Protein AF-W8CA31-F1 (afdb_monomer)

Foldseek 3Di:
DWLVVVLVVVVVVPDDDPPDDRDDSVNVVVVLVVCCVVPQQWDWAQAEPRIIDIHRHPDDCDPLNRVLRNLCQHVLVQKDDLVSCCVVVVDDSVVSVVSLVVCVVVVQWDWDQCCPPGPSIMTGGCRRDPPPD

InterPro domains:
  IPR016689 ESCRT-2 complex, Snf8 [PTHR12806] (1-130)
  IPR036388 Winged helix-like DNA-binding domain superfamily [G3DSA:1.10.10.10] (1-57)
  IPR036388 Winged helix-like DNA-binding domain superfamily [G3DSA:1.10.10.10] (58-130)
  IPR036390 Winged helix DNA-binding domain superfamily [SSF46785] (1-60)
  IPR036390 Winged helix DNA-binding domain superfamily [SSF46785] (61-129)
  IPR040608 Snf8/Vps36 family [PF04157] (1-113)

Radius of gyration: 16.63 Å; Cα contacts (8 Å, |Δi|>4): 165; chains: 1; bounding box: 40×29×47 Å

Solvent-accessible surface area (backbone atoms only — not comparable to full-atom values): 7706 Å² total; per-residue (Å²): 67,34,49,68,59,52,50,52,52,52,56,67,71,68,58,91,58,94,79,68,73,87,82,54,72,66,56,52,53,50,49,42,63,59,49,41,82,81,39,72,43,46,48,80,43,84,34,36,95,85,40,43,30,43,42,75,60,72,71,78,79,46,75,61,53,50,48,53,50,19,51,16,51,61,68,74,72,18,39,44,34,61,65,55,38,28,70,78,64,72,40,55,69,69,59,35,47,54,49,49,54,47,35,42,75,74,64,58,34,46,83,39,74,77,33,82,86,51,91,37,41,34,38,35,29,71,55,63,52,85,83,82,121

Sequence (133 aa):
MELSELRRRLIAARGQSAVHQEITNEDILMATKKLNIFGNGFVVHKVGKGKYMVQSIPGELSLEETKVLTVASNTDMGFVTLRMLTEHLGWGELRAKQSLDKTLSEGLCWVDEQDTENDGVSHWFPSLFPGRF

Secondary structure (DSSP, 8-state):
-BHHHHHHHHHHHT-S-TTPPPPPHHHHHHHHHHHGGG-TT-EEEEETTTEEEEE-SSSPPPHHHHHHHHHHHHSSSSEE-HHHHHHHH---HHHHHHHHHHHHHTTS-EEEEEETTTTEEEEE-GGG-TT--

pLDDT: mean 86.06, std 9.47, range [45.41, 95.69]

Nearest PDB structures (foldseek):
  5h3r-assembly1_B  TM=7.711E-01  e=2.369E-01  Escherichia coli K-12
  3voe-assembly1_B  TM=7.681E-01  e=3.881E-01  Escherichia coli K-12
  3voe-assembly1_A  TM=7.721E-01  e=4.670E-01  Escherichia coli K-12
  3vod-assembly1_A  TM=5.888E-01  e=2.369E-01  Escherichia coli K-12
  1ub9-assembly1_A-2  TM=6.223E-01  e=5.977E-01  Pyrococcus horikoshii OT3

Structure (mmCIF, N/CA/C/O backbone):
data_AF-W8CA31-F1
#
_entry.id   AF-W8CA31-F1
#
loop_
_atom_site.group_PDB
_atom_site.id
_atom_site.type_symbol
_atom_site.label_atom_id
_atom_site.label_alt_id
_atom_site.label_comp_id
_atom_site.label_asym_id
_atom_site.label_entity_id
_atom_site.label_seq_id
_atom_site.pdbx_PDB_ins_code
_atom_site.Cartn_x
_atom_site.Cartn_y
_atom_site.Cartn_z
_atom_site.occupancy
_atom_site.B_iso_or_equiv
_atom_site.auth_seq_id
_atom_site.auth_comp_id
_atom_site.auth_asym_id
_atom_site.auth_atom_id
_atom_site.pdbx_PDB_model_num
ATOM 1 N N . MET A 1 1 ? -5.378 -0.336 3.101 1.00 86.25 1 MET A N 1
ATOM 2 C CA . MET A 1 1 ? -5.969 1.014 3.277 1.00 86.25 1 MET A CA 1
ATOM 3 C C . MET A 1 1 ? -5.028 1.861 4.112 1.00 86.25 1 MET A C 1
ATOM 5 O O . MET A 1 1 ? -4.497 1.346 5.089 1.00 86.25 1 MET A O 1
ATOM 9 N N . GLU A 1 2 ? -4.793 3.118 3.740 1.00 89.00 2 GLU A N 1
ATOM 10 C CA . GLU A 1 2 ? -3.971 4.030 4.545 1.00 89.00 2 GLU A CA 1
ATOM 11 C C . GLU A 1 2 ? -4.595 4.290 5.933 1.00 89.00 2 GLU A C 1
ATOM 13 O O . GLU A 1 2 ? -5.815 4.385 6.075 1.00 89.00 2 GLU A O 1
ATOM 18 N N . LEU A 1 3 ? -3.761 4.400 6.971 1.00 90.56 3 LEU A N 1
ATOM 19 C CA . LEU A 1 3 ? -4.193 4.591 8.360 1.00 90.56 3 LEU A CA 1
ATOM 20 C C . LEU A 1 3 ? -5.007 5.881 8.560 1.00 90.56 3 LEU A C 1
ATOM 22 O O . LEU A 1 3 ? -5.993 5.877 9.296 1.00 90.56 3 LEU A O 1
ATOM 26 N N . SER A 1 4 ? -4.614 6.966 7.890 1.00 88.06 4 SER A N 1
ATOM 27 C CA . SER A 1 4 ? -5.302 8.263 7.923 1.00 88.06 4 SER A CA 1
ATOM 28 C C . SER A 1 4 ? -6.737 8.153 7.388 1.00 88.06 4 SER A C 1
ATOM 30 O O . SER A 1 4 ? -7.684 8.627 8.017 1.00 88.06 4 SER A O 1
ATOM 32 N N . GLU A 1 5 ? -6.910 7.441 6.275 1.00 88.62 5 GLU A N 1
ATOM 33 C CA . GLU A 1 5 ? -8.208 7.156 5.672 1.00 88.62 5 GLU A CA 1
ATOM 34 C C . GLU A 1 5 ? -9.072 6.266 6.569 1.00 88.62 5 GLU A C 1
ATOM 36 O O . GLU A 1 5 ? -10.257 6.544 6.769 1.00 88.62 5 GLU A O 1
ATOM 41 N N . LEU A 1 6 ? -8.484 5.224 7.163 1.00 90.88 6 LEU A N 1
ATOM 42 C CA . LEU A 1 6 ? -9.186 4.367 8.117 1.00 90.88 6 LEU A CA 1
ATOM 43 C C . LEU A 1 6 ? -9.685 5.175 9.323 1.00 90.88 6 LEU A C 1
ATOM 45 O O . LEU A 1 6 ? -10.851 5.052 9.702 1.00 90.88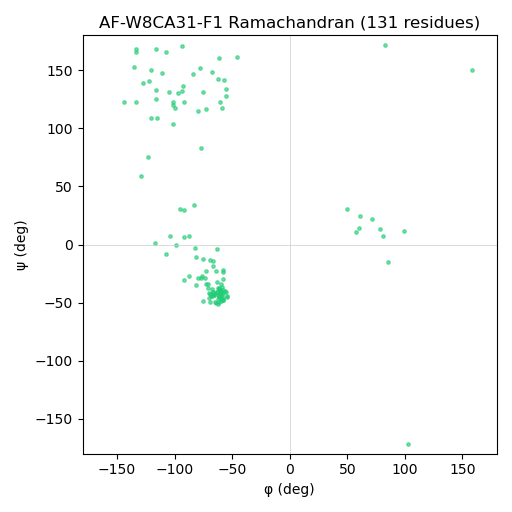 6 LEU A O 1
ATOM 49 N N . ARG A 1 7 ? -8.836 6.043 9.889 1.00 90.56 7 ARG A N 1
ATOM 50 C CA . ARG A 1 7 ? -9.203 6.947 10.989 1.00 90.56 7 ARG A CA 1
ATOM 51 C C . ARG A 1 7 ? -10.372 7.845 10.596 1.00 90.56 7 ARG A C 1
ATOM 53 O O . ARG A 1 7 ? -11.345 7.938 11.341 1.00 90.56 7 ARG A O 1
ATOM 60 N N . ARG A 1 8 ? -10.304 8.468 9.416 1.00 89.00 8 ARG A N 1
ATOM 61 C CA . ARG A 1 8 ? -11.363 9.341 8.892 1.00 89.00 8 ARG A CA 1
ATOM 62 C C . ARG A 1 8 ? -12.698 8.603 8.778 1.00 89.00 8 ARG A C 1
ATOM 64 O O . ARG A 1 8 ? -13.713 9.109 9.254 1.00 89.00 8 ARG A O 1
ATOM 71 N N . ARG A 1 9 ? -12.700 7.396 8.201 1.00 88.88 9 ARG A N 1
ATOM 72 C CA . ARG A 1 9 ? -13.908 6.557 8.082 1.00 88.88 9 ARG A CA 1
ATOM 73 C C . ARG A 1 9 ? -14.459 6.140 9.439 1.00 88.88 9 ARG A C 1
ATOM 75 O O . ARG A 1 9 ? -15.670 6.169 9.631 1.00 88.88 9 ARG A O 1
ATOM 82 N N . LEU A 1 10 ? -13.587 5.791 10.382 1.00 89.06 10 LEU A N 1
ATOM 83 C CA . LEU A 1 10 ? -13.984 5.386 11.728 1.00 89.06 10 LEU A CA 1
ATOM 84 C C . LEU A 1 10 ? -14.657 6.534 12.492 1.00 89.06 10 LEU A C 1
ATOM 86 O O . LEU A 1 10 ? -15.687 6.320 13.125 1.00 89.06 10 LEU A O 1
ATOM 90 N N . ILE A 1 11 ? -14.117 7.752 12.387 1.00 87.50 11 ILE A N 1
ATOM 91 C CA . ILE A 1 11 ? -14.724 8.957 12.970 1.00 87.50 11 ILE A CA 1
ATOM 92 C C . ILE A 1 11 ? -16.097 9.220 12.340 1.00 87.50 11 ILE A C 1
ATOM 94 O O . ILE A 1 11 ? -17.066 9.428 13.065 1.00 87.50 11 ILE A O 1
ATOM 98 N N . ALA A 1 12 ? -16.204 9.149 11.008 1.00 85.81 12 ALA A N 1
ATOM 99 C CA . ALA A 1 12 ? -17.470 9.356 10.305 1.00 85.81 12 ALA A CA 1
ATOM 100 C C . ALA A 1 12 ? -18.541 8.314 10.683 1.00 85.81 12 ALA A C 1
ATOM 102 O O . ALA A 1 12 ? -19.713 8.658 10.826 1.00 85.81 12 ALA A O 1
ATOM 103 N N . ALA A 1 13 ? -18.147 7.054 10.885 1.00 87.00 13 ALA A N 1
ATOM 104 C CA . ALA A 1 13 ? -19.057 5.968 11.243 1.00 87.00 13 ALA A CA 1
ATOM 105 C C . ALA A 1 13 ? -19.573 6.041 12.691 1.00 87.00 13 ALA A C 1
ATOM 107 O O . ALA A 1 13 ? -20.616 5.465 12.995 1.00 87.00 13 ALA A O 1
ATOM 108 N N . ARG A 1 14 ? -18.861 6.725 13.597 1.00 80.06 14 ARG A N 1
ATOM 109 C CA . ARG A 1 14 ? -19.164 6.708 15.038 1.00 80.06 14 ARG A CA 1
ATOM 110 C C . ARG A 1 14 ? -20.393 7.543 15.430 1.00 80.06 14 ARG A C 1
ATOM 112 O O . ARG A 1 14 ? -20.903 7.355 16.527 1.00 80.06 14 ARG A O 1
ATOM 119 N N . GLY A 1 15 ? -20.909 8.388 14.534 1.00 69.50 15 GLY A N 1
ATOM 120 C CA . GLY A 1 15 ? -22.044 9.282 14.797 1.00 69.50 15 GLY A CA 1
ATOM 121 C C . GLY A 1 15 ? -21.646 10.587 15.506 1.00 69.50 15 GLY A C 1
ATOM 122 O O . GLY A 1 15 ? -20.504 10.778 15.907 1.00 69.50 15 GLY A O 1
ATOM 123 N N . GLN A 1 16 ? -22.595 11.522 15.632 1.00 65.00 16 GLN A N 1
ATOM 124 C CA . GLN A 1 16 ? -22.383 12.901 16.122 1.00 65.00 16 GLN A CA 1
ATOM 125 C C . GLN A 1 16 ? -22.591 13.054 17.647 1.00 65.00 16 GLN A C 1
ATOM 127 O O . GLN A 1 16 ? -23.029 14.105 18.111 1.00 65.00 16 GLN A O 1
ATOM 132 N N . SER A 1 17 ? -22.344 12.017 18.458 1.00 65.62 17 SER A N 1
ATOM 133 C CA . SER A 1 17 ? -22.530 12.155 19.912 1.00 65.62 17 SER A CA 1
ATOM 134 C C . SER A 1 17 ? -21.398 12.970 20.542 1.00 65.62 17 SER A C 1
ATOM 136 O O . SER A 1 17 ? -20.220 12.666 20.356 1.00 65.62 17 SER A O 1
ATOM 138 N N . ALA A 1 18 ? -21.755 13.958 21.366 1.00 57.66 18 ALA A N 1
ATOM 139 C CA . ALA A 1 18 ? -20.825 14.835 22.089 1.00 57.66 18 ALA A CA 1
ATOM 140 C C . ALA A 1 18 ? -19.919 14.106 23.111 1.00 57.66 18 ALA A C 1
ATOM 142 O O . ALA A 1 18 ? -19.056 14.723 23.726 1.00 57.66 18 ALA A O 1
ATOM 143 N N . VAL A 1 19 ? -20.114 12.795 23.301 1.00 66.56 19 VAL A N 1
ATOM 144 C CA . VAL A 1 19 ? -19.383 11.943 24.258 1.00 66.56 19 VAL A CA 1
ATOM 145 C C . VAL A 1 19 ? -18.249 11.151 23.581 1.00 66.56 19 VAL A C 1
ATOM 147 O O . VAL A 1 19 ? -17.543 10.375 24.225 1.00 66.56 19 VAL A O 1
ATOM 150 N N . HIS A 1 20 ? -18.047 11.295 22.269 1.00 68.69 20 HIS A N 1
ATOM 151 C CA . HIS A 1 20 ? -17.014 10.528 21.578 1.00 68.69 20 HIS A CA 1
ATOM 152 C C . HIS A 1 20 ? -15.604 11.028 21.912 1.00 68.69 20 HIS A C 1
ATOM 154 O O . HIS A 1 20 ? -15.218 12.138 21.562 1.00 68.69 20 HIS A O 1
ATOM 160 N N . GLN A 1 21 ? -14.818 10.157 22.549 1.00 71.44 21 GLN A N 1
ATOM 161 C CA . GLN A 1 21 ? -13.375 10.339 22.716 1.00 71.44 21 GLN A CA 1
ATOM 162 C C . GLN A 1 21 ? -12.684 10.487 21.358 1.00 71.44 21 GLN A C 1
ATOM 164 O O . GLN A 1 21 ? -13.030 9.774 20.409 1.00 71.44 21 GLN A O 1
ATOM 169 N N . GLU A 1 22 ? -11.690 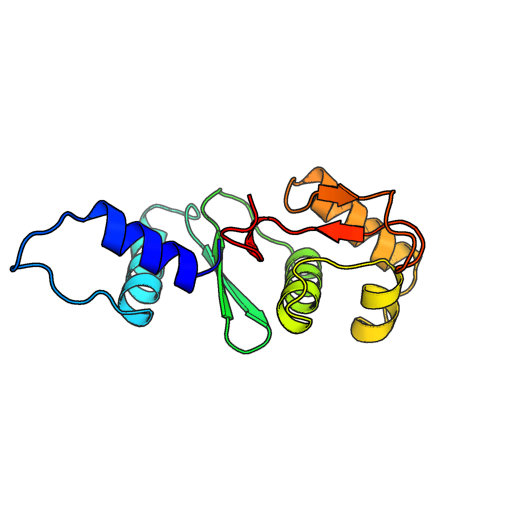11.370 21.293 1.00 84.19 22 GLU A N 1
ATOM 170 C CA . GLU A 1 22 ? -10.800 11.477 20.142 1.00 84.19 22 GLU A CA 1
ATOM 171 C C . GLU A 1 22 ? -10.144 10.120 19.860 1.00 84.19 22 GLU A C 1
ATOM 173 O O . GLU A 1 22 ? -9.686 9.441 20.775 1.00 84.19 22 GLU A O 1
ATOM 178 N N . ILE A 1 23 ? -10.128 9.718 18.588 1.00 88.06 23 ILE A N 1
ATOM 179 C CA . ILE A 1 23 ? -9.412 8.524 18.137 1.00 88.06 23 ILE A CA 1
ATOM 180 C C . ILE A 1 23 ? -8.114 8.997 17.503 1.00 88.06 23 ILE A C 1
ATOM 182 O O . ILE A 1 23 ? -8.164 9.744 16.522 1.00 88.06 23 ILE A O 1
ATOM 186 N N . THR A 1 24 ? -6.978 8.562 18.037 1.00 91.19 24 THR A N 1
ATOM 187 C CA . THR A 1 24 ? -5.637 8.859 17.519 1.00 91.19 24 THR A CA 1
ATOM 188 C C . THR A 1 24 ? -5.141 7.767 16.565 1.00 91.19 24 THR A C 1
ATOM 190 O O . THR A 1 24 ? -5.764 6.714 16.406 1.00 91.19 24 THR A O 1
ATOM 193 N N . ASN A 1 25 ? -4.015 8.010 15.888 1.00 90.25 25 ASN A N 1
ATOM 194 C CA . ASN A 1 25 ? -3.391 6.993 15.036 1.00 90.25 25 ASN A CA 1
ATOM 195 C C . ASN A 1 25 ? -2.843 5.835 15.886 1.00 90.25 25 ASN A C 1
ATOM 197 O O . ASN A 1 25 ? -2.965 4.670 15.508 1.00 90.25 25 ASN A O 1
ATOM 201 N N . GLU A 1 26 ? -2.284 6.155 17.051 1.00 91.56 26 GLU A N 1
ATOM 202 C CA . GLU A 1 26 ? -1.754 5.221 18.038 1.00 91.56 26 GLU A CA 1
ATOM 203 C C . GLU A 1 26 ? -2.840 4.268 18.543 1.00 91.56 26 GLU A C 1
ATOM 205 O O . GLU A 1 26 ? -2.589 3.065 18.641 1.00 91.56 26 GLU A O 1
ATOM 210 N N . ASP A 1 27 ? -4.058 4.770 18.774 1.00 91.62 27 ASP A N 1
ATOM 211 C CA . ASP A 1 27 ? -5.199 3.939 19.175 1.00 91.62 27 ASP A CA 1
ATOM 212 C C . ASP A 1 27 ? -5.510 2.866 18.126 1.00 91.62 27 ASP A C 1
ATOM 214 O O . ASP A 1 27 ? -5.719 1.701 18.468 1.00 91.62 27 ASP A O 1
ATOM 218 N N . ILE A 1 28 ? -5.483 3.223 16.838 1.00 91.62 28 ILE A N 1
ATOM 219 C CA . ILE A 1 28 ? -5.757 2.290 15.733 1.00 91.62 28 ILE A CA 1
ATOM 220 C C . ILE A 1 28 ? -4.626 1.263 15.588 1.00 91.62 28 ILE A C 1
ATOM 222 O O . ILE A 1 28 ? -4.887 0.070 15.398 1.00 91.62 28 ILE A O 1
ATOM 226 N N . LEU A 1 29 ? -3.366 1.693 15.708 1.00 92.00 29 LEU A N 1
ATOM 227 C CA . LEU A 1 29 ? -2.207 0.795 15.680 1.00 92.00 29 LEU A CA 1
ATOM 228 C C . LEU A 1 29 ? -2.260 -0.213 16.837 1.00 92.00 29 LEU A C 1
ATOM 230 O O . LEU A 1 29 ? -2.069 -1.416 16.634 1.00 92.00 29 LEU A O 1
ATOM 234 N N . MET A 1 30 ? -2.578 0.260 18.044 1.00 92.56 30 MET A N 1
ATOM 235 C CA . MET A 1 30 ? -2.730 -0.583 19.227 1.00 92.56 30 MET A CA 1
ATOM 236 C C . MET A 1 30 ? -3.920 -1.530 19.097 1.00 92.56 30 MET A C 1
ATOM 238 O O . MET A 1 30 ? -3.773 -2.717 19.391 1.00 92.56 30 MET A O 1
ATOM 242 N N . ALA A 1 31 ? -5.065 -1.054 18.605 1.00 91.56 31 ALA A N 1
ATOM 243 C CA . ALA A 1 31 ? -6.232 -1.889 18.339 1.00 91.56 31 ALA A CA 1
ATOM 244 C C . ALA A 1 31 ? -5.893 -3.014 17.352 1.00 91.56 31 ALA A C 1
ATOM 246 O O . ALA A 1 31 ? -6.165 -4.177 17.638 1.00 91.56 31 ALA A O 1
ATOM 247 N N . THR A 1 32 ? -5.202 -2.701 16.252 1.00 90.06 32 THR A N 1
ATOM 248 C CA . THR A 1 32 ? -4.790 -3.708 15.261 1.00 90.06 32 THR A CA 1
ATOM 249 C C . THR A 1 32 ? -3.860 -4.755 15.877 1.00 90.06 32 THR A C 1
ATOM 251 O O . THR A 1 32 ? -4.060 -5.953 15.691 1.00 90.06 32 THR A O 1
ATOM 254 N N . LYS A 1 33 ? -2.900 -4.335 16.713 1.00 89.38 33 LYS A N 1
ATOM 255 C CA . LYS A 1 33 ? -2.025 -5.261 17.451 1.00 89.38 33 LYS A CA 1
ATOM 256 C C . LYS A 1 33 ? -2.805 -6.169 18.405 1.00 89.38 33 LYS A C 1
ATOM 258 O O . LYS A 1 33 ? -2.449 -7.335 18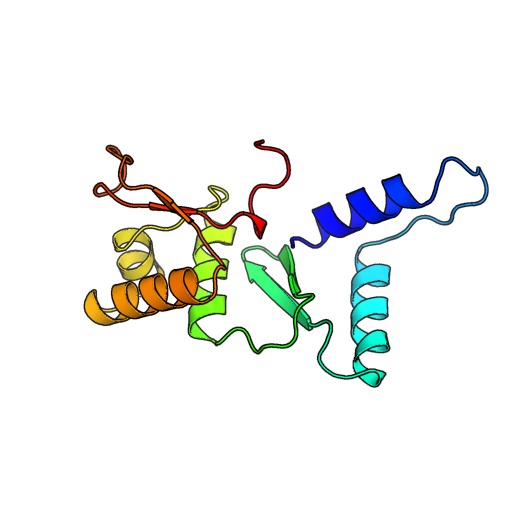.565 1.00 89.38 33 LYS A O 1
ATOM 263 N N . LYS A 1 34 ? -3.848 -5.650 19.058 1.00 90.94 34 LYS A N 1
ATOM 264 C CA . LYS A 1 34 ? -4.714 -6.436 19.950 1.00 90.94 34 LYS A CA 1
ATOM 265 C C . LYS A 1 34 ? -5.599 -7.412 19.177 1.00 90.94 34 LYS A C 1
ATOM 267 O O . LYS A 1 34 ? -5.822 -8.507 19.677 1.00 90.94 34 LYS A O 1
ATOM 272 N N . LEU A 1 35 ? -6.039 -7.059 17.969 1.00 89.50 35 LEU A N 1
ATOM 273 C CA . LEU A 1 35 ? -6.845 -7.933 17.112 1.00 89.50 35 LEU A CA 1
ATOM 274 C C . LEU A 1 35 ? -6.088 -9.172 16.619 1.00 89.50 35 LEU A C 1
ATOM 276 O O . LEU A 1 35 ? -6.730 -10.159 16.279 1.00 89.50 35 LEU A O 1
ATOM 280 N N . ASN A 1 36 ? -4.752 -9.171 16.661 1.00 84.50 36 ASN A N 1
ATOM 281 C CA . ASN A 1 36 ? -3.930 -10.317 16.260 1.00 84.50 36 ASN A CA 1
ATOM 282 C C . ASN A 1 36 ? -4.234 -11.609 17.053 1.00 84.50 36 ASN A C 1
ATOM 284 O O . ASN A 1 36 ? -3.981 -12.711 16.578 1.00 84.50 36 ASN A O 1
ATOM 288 N N . ILE A 1 37 ? -4.819 -11.504 18.257 1.00 88.31 37 ILE A N 1
ATOM 289 C CA . ILE A 1 37 ? -5.257 -12.684 19.029 1.00 88.31 37 ILE A CA 1
ATOM 290 C C . ILE A 1 37 ? -6.373 -13.473 18.329 1.00 88.31 37 ILE A C 1
ATOM 292 O O . ILE A 1 37 ? -6.550 -14.654 18.609 1.00 88.31 37 ILE A O 1
ATOM 296 N N . PHE A 1 38 ? -7.120 -12.830 17.429 1.00 85.12 38 PHE A N 1
ATOM 297 C CA . PHE A 1 38 ? -8.170 -13.457 16.627 1.00 85.12 38 PHE A CA 1
ATOM 298 C C . PHE A 1 38 ? -7.629 -14.060 15.319 1.00 85.12 38 PHE A C 1
ATOM 300 O O . PHE A 1 38 ? -8.408 -14.506 14.480 1.00 85.12 38 PHE A O 1
ATOM 307 N N . GLY A 1 39 ? -6.303 -14.087 15.143 1.00 80.44 39 GLY A N 1
ATOM 308 C CA . GLY A 1 39 ? -5.617 -14.575 13.950 1.00 80.44 39 GLY A CA 1
ATOM 309 C C . GLY A 1 39 ? -5.109 -13.452 13.044 1.00 80.44 39 GLY A C 1
ATOM 310 O O . GLY A 1 39 ? -5.166 -12.269 13.377 1.00 80.44 39 GLY A O 1
ATOM 311 N N . ASN A 1 40 ? -4.631 -13.832 11.858 1.00 70.56 40 ASN A N 1
ATOM 312 C CA . ASN A 1 40 ? -3.918 -12.949 10.925 1.00 70.56 40 ASN A CA 1
ATOM 313 C C . ASN A 1 40 ? -4.854 -12.105 10.027 1.00 70.56 40 ASN A C 1
ATOM 315 O O . ASN A 1 40 ? -4.570 -11.864 8.856 1.00 70.56 40 ASN A O 1
ATOM 319 N N . GLY A 1 41 ? -6.013 -11.696 10.552 1.00 76.88 41 GLY A N 1
ATOM 320 C CA . GLY A 1 41 ? -7.033 -10.973 9.783 1.00 76.88 41 GLY A CA 1
ATOM 321 C C . GLY A 1 41 ? -6.699 -9.500 9.534 1.00 76.88 41 GLY A C 1
ATOM 322 O O . GLY A 1 41 ? -7.132 -8.940 8.530 1.00 76.88 41 GLY A O 1
ATOM 323 N N . PHE A 1 42 ? -5.914 -8.883 10.425 1.00 86.38 42 PHE A N 1
ATOM 324 C CA . PHE A 1 42 ? -5.492 -7.491 10.294 1.00 86.38 42 PHE A CA 1
ATOM 325 C C . PHE A 1 42 ? -3.999 -7.331 10.554 1.00 86.38 42 PHE A C 1
ATOM 327 O O . PHE A 1 42 ? -3.512 -7.652 11.637 1.00 86.38 42 PHE A O 1
ATOM 334 N N . VAL A 1 43 ? -3.284 -6.778 9.576 1.00 86.94 43 VAL A N 1
ATOM 335 C CA . VAL A 1 43 ? -1.838 -6.539 9.655 1.00 86.94 43 VAL A CA 1
ATOM 336 C C . VAL A 1 43 ? -1.550 -5.084 9.313 1.00 86.94 43 VAL A C 1
ATOM 338 O O . VAL A 1 43 ? -2.149 -4.520 8.397 1.00 86.94 43 VAL A O 1
ATOM 341 N N . VAL A 1 44 ? -0.636 -4.462 10.060 1.00 89.38 44 VAL A N 1
ATOM 342 C CA . VAL A 1 44 ? -0.155 -3.111 9.759 1.00 89.38 44 VAL A CA 1
ATOM 343 C C . VAL A 1 44 ? 1.199 -3.199 9.078 1.00 89.38 44 VAL A C 1
ATOM 345 O O . VAL A 1 44 ? 2.165 -3.687 9.660 1.00 89.38 44 VAL A O 1
ATOM 348 N N . HIS A 1 45 ? 1.276 -2.634 7.881 1.00 88.44 45 HIS A N 1
ATOM 349 C CA . HIS A 1 45 ? 2.504 -2.484 7.117 1.00 88.44 45 HIS A CA 1
ATOM 350 C C . HIS A 1 45 ? 2.968 -1.039 7.173 1.00 88.44 45 HIS A C 1
ATOM 352 O O . HIS A 1 45 ? 2.190 -0.110 6.942 1.00 88.44 45 HIS A O 1
ATOM 358 N N . LYS A 1 46 ? 4.247 -0.829 7.475 1.00 87.88 46 LYS A N 1
ATOM 359 C CA . LYS A 1 46 ? 4.856 0.492 7.340 1.00 87.88 46 LYS A CA 1
ATOM 360 C C . LYS A 1 46 ? 5.196 0.698 5.871 1.00 87.88 46 LYS A C 1
ATOM 362 O O . LYS A 1 46 ? 6.040 -0.009 5.330 1.00 87.88 46 LYS A O 1
ATOM 367 N N . VAL A 1 47 ? 4.535 1.662 5.251 1.00 83.75 47 VAL A N 1
ATOM 368 C CA . VAL A 1 47 ? 4.817 2.099 3.883 1.00 83.75 47 VAL A CA 1
ATOM 369 C C . VAL A 1 47 ? 5.502 3.467 3.952 1.00 83.75 47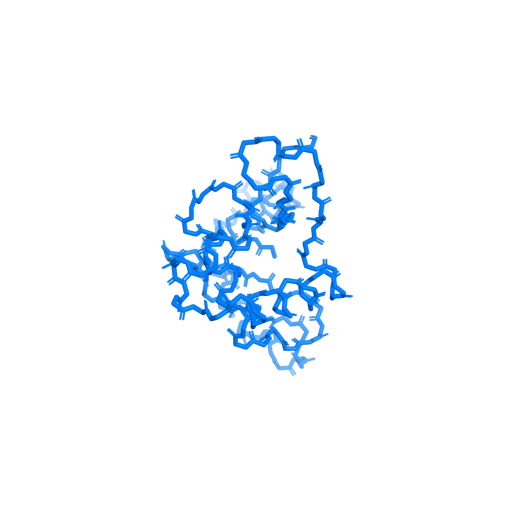 VAL A C 1
ATOM 371 O O . VAL A 1 47 ? 5.611 4.064 5.021 1.00 83.75 47 VAL A O 1
ATOM 374 N N . GLY A 1 48 ? 6.107 3.914 2.860 1.00 75.75 48 GLY A N 1
ATOM 375 C CA . GLY A 1 48 ? 7.053 5.035 2.828 1.00 75.75 48 GLY A CA 1
ATOM 376 C C . GLY A 1 48 ? 6.682 6.321 3.601 1.00 75.75 48 GLY A C 1
ATOM 377 O O . GLY A 1 48 ? 5.530 6.568 3.950 1.00 75.75 48 GLY A O 1
ATOM 378 N N . LYS A 1 49 ? 7.687 7.164 3.894 1.00 78.56 49 LYS A N 1
ATOM 379 C CA . LYS A 1 49 ? 7.554 8.464 4.604 1.00 78.56 49 LYS A CA 1
ATOM 380 C C . LYS A 1 49 ? 6.756 8.428 5.926 1.00 78.56 49 LYS A C 1
ATOM 382 O O . LYS A 1 49 ? 6.128 9.410 6.304 1.00 78.56 49 LYS A O 1
ATOM 387 N N . GLY A 1 50 ? 6.788 7.308 6.653 1.00 77.75 50 GLY A N 1
ATOM 388 C CA . GLY A 1 50 ? 6.093 7.179 7.942 1.00 77.75 50 GLY A CA 1
ATOM 389 C C . GLY A 1 50 ? 4.585 6.942 7.826 1.00 77.75 50 GLY A C 1
ATOM 390 O O . GLY A 1 50 ? 3.882 7.041 8.831 1.00 77.75 50 GLY A O 1
ATOM 391 N N . LYS A 1 51 ? 4.091 6.605 6.631 1.00 85.56 51 LYS A N 1
ATOM 392 C CA . LYS A 1 51 ? 2.709 6.181 6.420 1.00 85.56 51 LYS A CA 1
ATOM 393 C C . LYS A 1 51 ? 2.531 4.722 6.851 1.00 85.56 51 LYS A C 1
ATOM 395 O O . LYS A 1 51 ? 3.449 3.903 6.811 1.00 85.56 51 LYS A O 1
ATOM 400 N N . TYR A 1 52 ? 1.319 4.384 7.264 1.00 90.12 52 TYR A N 1
ATOM 401 C CA . TYR A 1 52 ? 0.953 3.019 7.628 1.00 90.12 52 TYR A CA 1
ATOM 402 C C . TYR A 1 52 ? -0.211 2.563 6.768 1.00 90.12 52 TYR A C 1
ATOM 404 O O . TYR A 1 52 ? -1.144 3.327 6.512 1.00 90.12 52 TYR A O 1
ATOM 412 N N . MET A 1 53 ? -0.162 1.306 6.350 1.00 89.75 53 MET A N 1
ATOM 413 C CA . MET A 1 53 ? -1.225 0.652 5.617 1.00 89.75 53 MET A CA 1
ATOM 414 C C . MET A 1 53 ? -1.773 -0.503 6.441 1.00 89.75 53 MET A C 1
ATOM 416 O O . MET A 1 53 ? -1.033 -1.388 6.859 1.00 89.75 53 MET A O 1
ATOM 420 N N . VAL A 1 54 ? -3.082 -0.497 6.663 1.00 90.38 54 VAL A N 1
ATOM 421 C CA . VAL A 1 54 ? -3.797 -1.605 7.292 1.00 90.38 54 VAL A CA 1
ATOM 422 C C . VAL A 1 54 ? -4.298 -2.540 6.198 1.00 90.38 54 VAL A C 1
ATOM 424 O O . VAL A 1 54 ? -5.018 -2.119 5.282 1.00 90.38 54 VAL A O 1
ATOM 427 N N . GLN A 1 55 ? -3.896 -3.800 6.293 1.00 87.44 55 GLN A N 1
ATOM 428 C CA . GLN A 1 55 ? -4.394 -4.919 5.508 1.00 87.44 55 GLN A CA 1
ATOM 429 C C . GLN A 1 55 ? -5.523 -5.595 6.291 1.00 87.44 55 GLN A C 1
ATOM 431 O O . GLN A 1 55 ? -5.364 -5.843 7.481 1.00 87.44 55 GLN A O 1
ATOM 436 N N . SER A 1 56 ? -6.655 -5.865 5.639 1.00 81.81 56 SER A N 1
ATOM 437 C CA . SER A 1 56 ? -7.874 -6.410 6.264 1.00 81.81 56 SER A CA 1
ATOM 438 C C . SER A 1 56 ? -8.279 -7.794 5.754 1.00 81.81 56 SER A C 1
ATOM 440 O O . SER A 1 56 ? -9.339 -8.295 6.116 1.00 81.81 56 SER A O 1
ATOM 442 N N . ILE A 1 57 ? -7.496 -8.364 4.838 1.00 75.81 57 ILE A N 1
ATOM 443 C CA . ILE A 1 57 ? -7.739 -9.681 4.252 1.00 75.81 57 ILE A CA 1
ATOM 444 C C . ILE A 1 57 ? -6.564 -10.571 4.661 1.00 75.81 57 ILE A C 1
ATOM 446 O O . ILE A 1 57 ? -5.419 -10.122 4.523 1.00 75.81 57 ILE A O 1
ATOM 450 N N . PRO A 1 58 ? -6.821 -11.804 5.139 1.00 65.25 58 PRO A N 1
ATOM 451 C CA . PRO A 1 58 ? -5.772 -12.774 5.408 1.00 65.25 58 PRO A CA 1
ATOM 452 C C . PRO A 1 58 ? -4.907 -13.007 4.166 1.00 65.25 58 PRO A C 1
ATOM 454 O O . PRO A 1 58 ? -5.413 -13.283 3.082 1.00 65.25 58 PRO A O 1
ATOM 457 N N . GLY A 1 59 ? -3.600 -12.886 4.343 1.00 68.56 59 GLY A N 1
ATOM 458 C CA . GLY A 1 59 ? -2.595 -12.981 3.293 1.00 68.56 59 GLY A CA 1
ATOM 459 C C . GLY A 1 59 ? -1.338 -12.275 3.775 1.00 68.56 59 GLY A C 1
ATOM 460 O O . GLY A 1 59 ? -1.421 -11.349 4.579 1.00 68.56 59 GLY A O 1
ATOM 461 N N . GLU A 1 60 ? -0.170 -12.708 3.337 1.00 71.81 60 GLU A N 1
ATOM 462 C CA . GLU A 1 60 ? 1.057 -11.976 3.631 1.00 71.81 60 GLU A CA 1
ATOM 463 C C . GLU A 1 60 ? 1.406 -11.162 2.399 1.00 71.81 60 GLU A C 1
ATOM 465 O O . GLU A 1 60 ? 1.658 -11.742 1.346 1.00 71.81 60 GLU A O 1
ATOM 470 N N . LEU A 1 61 ? 1.418 -9.830 2.537 1.00 79.38 61 LEU A N 1
ATOM 471 C CA . LEU A 1 61 ? 2.113 -9.011 1.554 1.00 79.38 61 LEU A CA 1
ATOM 472 C C . LEU A 1 61 ? 3.571 -9.458 1.557 1.00 79.38 61 LEU A C 1
ATOM 474 O O . LEU A 1 61 ? 4.269 -9.348 2.571 1.00 79.38 61 LEU A O 1
ATOM 478 N N . SER A 1 62 ? 4.030 -9.978 0.428 1.00 86.38 62 SER A N 1
ATOM 479 C CA . SER A 1 62 ? 5.417 -10.353 0.262 1.00 86.38 62 SER A CA 1
ATOM 480 C C . SER A 1 62 ? 6.313 -9.126 0.426 1.00 86.38 62 SER A C 1
ATOM 482 O O . SER A 1 62 ? 5.904 -7.963 0.292 1.00 86.38 62 SER A O 1
ATOM 484 N N . LEU A 1 63 ? 7.591 -9.380 0.703 1.00 86.38 63 LEU A N 1
ATOM 485 C CA . LEU A 1 63 ? 8.583 -8.312 0.787 1.00 86.38 63 LEU A CA 1
ATOM 486 C C . LEU A 1 63 ? 8.662 -7.506 -0.522 1.00 86.38 63 LEU A C 1
ATOM 488 O O . LEU A 1 63 ? 8.994 -6.322 -0.490 1.00 86.38 63 LEU A O 1
ATOM 492 N N . GLU A 1 64 ? 8.373 -8.131 -1.665 1.00 89.62 64 GLU A N 1
ATOM 493 C CA . GLU A 1 64 ? 8.392 -7.468 -2.968 1.00 89.62 64 GLU A CA 1
ATOM 494 C C . GLU A 1 64 ? 7.174 -6.565 -3.155 1.00 89.62 64 GLU A C 1
ATOM 496 O O . GLU A 1 64 ? 7.361 -5.382 -3.436 1.00 89.62 64 GLU A O 1
ATOM 501 N N . GLU A 1 65 ? 5.958 -7.049 -2.883 1.00 90.19 65 GLU A N 1
ATOM 502 C CA . GLU A 1 65 ? 4.745 -6.211 -2.916 1.00 90.19 65 GLU A CA 1
ATOM 503 C C . GLU A 1 65 ? 4.865 -5.023 -1.957 1.00 90.19 65 GLU A C 1
ATOM 505 O O . GLU A 1 65 ? 4.550 -3.889 -2.317 1.00 90.19 65 GLU A O 1
ATOM 510 N N . THR A 1 66 ? 5.403 -5.250 -0.754 1.00 89.94 66 THR A N 1
ATOM 511 C CA . THR A 1 66 ? 5.633 -4.187 0.234 1.00 89.94 66 THR A CA 1
ATOM 512 C C . THR A 1 66 ? 6.609 -3.129 -0.290 1.00 89.94 66 THR A C 1
ATOM 514 O O . THR A 1 66 ? 6.413 -1.932 -0.060 1.00 89.94 66 THR A O 1
ATOM 517 N N . LYS A 1 67 ? 7.655 -3.532 -1.025 1.00 92.75 67 LYS A N 1
ATOM 518 C CA . LYS A 1 67 ? 8.599 -2.598 -1.660 1.00 92.75 67 LYS A CA 1
ATOM 519 C C . LYS A 1 67 ? 7.940 -1.808 -2.785 1.00 92.75 67 LYS A C 1
ATOM 521 O O . LYS A 1 67 ? 8.106 -0.592 -2.819 1.00 92.75 67 LYS A O 1
ATOM 526 N N . VAL A 1 68 ? 7.162 -2.461 -3.647 1.00 93.56 68 VAL A N 1
ATOM 527 C CA . VAL A 1 68 ? 6.416 -1.798 -4.729 1.00 93.56 68 VAL A CA 1
ATOM 528 C C . VAL A 1 68 ? 5.436 -0.768 -4.152 1.00 93.56 68 VAL A C 1
ATOM 530 O O . VAL A 1 68 ? 5.471 0.400 -4.540 1.00 93.56 68 VAL A O 1
ATOM 533 N N . LEU A 1 69 ? 4.646 -1.153 -3.144 1.00 91.00 69 LEU A N 1
ATOM 534 C CA . LEU A 1 69 ? 3.747 -0.251 -2.414 1.00 91.00 69 LEU A CA 1
ATOM 535 C C . LEU A 1 69 ? 4.500 0.909 -1.752 1.00 91.00 69 LEU A C 1
ATOM 537 O O . LEU A 1 69 ? 4.006 2.035 -1.714 1.00 91.00 69 LEU A O 1
ATOM 541 N N . THR A 1 70 ? 5.706 0.661 -1.240 1.00 91.00 70 THR A N 1
ATOM 542 C CA . THR A 1 70 ? 6.549 1.706 -0.648 1.00 91.00 70 THR A CA 1
ATOM 543 C C . THR A 1 70 ? 7.016 2.719 -1.692 1.00 91.00 70 THR A C 1
ATOM 545 O O . THR A 1 70 ? 6.992 3.914 -1.402 1.00 91.00 70 THR A O 1
ATOM 548 N N . VAL A 1 71 ? 7.391 2.282 -2.900 1.00 92.88 71 VAL A N 1
ATOM 549 C CA . VAL A 1 71 ? 7.731 3.188 -4.014 1.00 92.88 71 VAL A CA 1
ATOM 550 C C . VAL A 1 71 ? 6.517 4.035 -4.386 1.00 92.88 71 VAL A C 1
ATOM 552 O O . VAL A 1 71 ? 6.614 5.259 -4.358 1.00 92.88 71 VAL A O 1
ATOM 555 N N . ALA A 1 72 ? 5.364 3.401 -4.615 1.00 91.69 72 ALA A N 1
ATOM 556 C CA . ALA A 1 72 ? 4.106 4.082 -4.935 1.00 91.69 72 ALA A CA 1
ATOM 557 C C . ALA A 1 72 ? 3.715 5.126 -3.872 1.00 91.69 72 ALA A C 1
ATOM 559 O O . ALA A 1 72 ? 3.255 6.226 -4.174 1.00 91.69 72 ALA A O 1
ATOM 560 N N . SER A 1 73 ? 3.916 4.781 -2.597 1.00 89.75 73 SER A N 1
ATOM 561 C CA . SER A 1 73 ? 3.615 5.648 -1.458 1.00 89.75 73 SER A CA 1
ATOM 562 C C . SER A 1 73 ? 4.612 6.800 -1.301 1.00 89.75 73 SER A C 1
ATOM 564 O O . SER A 1 73 ? 4.249 7.826 -0.727 1.00 89.75 73 SER A O 1
ATOM 566 N N . ASN A 1 74 ? 5.865 6.633 -1.734 1.00 88.38 74 ASN A N 1
ATOM 567 C CA . ASN A 1 74 ? 6.917 7.646 -1.607 1.00 88.38 74 ASN A CA 1
ATOM 568 C C . ASN A 1 74 ? 6.819 8.738 -2.674 1.00 88.38 74 ASN A C 1
ATOM 570 O O . ASN A 1 74 ? 7.253 9.863 -2.422 1.00 88.38 74 ASN A O 1
ATOM 574 N N . THR A 1 75 ? 6.281 8.417 -3.847 1.00 83.69 75 THR A N 1
ATOM 575 C CA . THR A 1 75 ? 6.111 9.379 -4.944 1.00 83.69 75 THR A CA 1
ATOM 576 C C . THR A 1 75 ? 4.867 10.240 -4.773 1.00 83.69 75 THR A C 1
ATOM 578 O O . THR A 1 75 ? 4.718 11.219 -5.490 1.00 83.69 75 THR A O 1
ATOM 581 N N . ASP A 1 76 ? 3.988 9.898 -3.822 1.00 80.75 76 ASP A N 1
ATOM 582 C CA . ASP A 1 76 ? 2.712 10.576 -3.554 1.00 80.75 76 ASP A CA 1
ATOM 583 C C . ASP A 1 76 ? 1.760 10.625 -4.774 1.00 80.75 76 ASP A C 1
ATOM 585 O O . ASP A 1 76 ? 0.715 11.271 -4.730 1.00 80.75 76 ASP A O 1
ATOM 589 N N . MET A 1 77 ? 2.081 9.884 -5.843 1.00 83.31 77 MET A N 1
ATOM 590 C CA . MET A 1 77 ? 1.265 9.768 -7.054 1.00 83.31 77 MET A CA 1
ATOM 591 C C . MET A 1 77 ? 0.228 8.645 -6.945 1.00 83.31 77 MET A C 1
ATOM 593 O O . MET A 1 77 ? -0.827 8.715 -7.572 1.00 83.31 77 MET A O 1
ATOM 597 N N . GLY A 1 78 ? 0.512 7.621 -6.131 1.00 88.31 78 GLY A N 1
ATOM 598 C CA . GLY A 1 78 ? -0.366 6.463 -5.947 1.00 88.31 78 GLY A CA 1
ATOM 599 C C . GLY A 1 78 ? -0.257 5.402 -7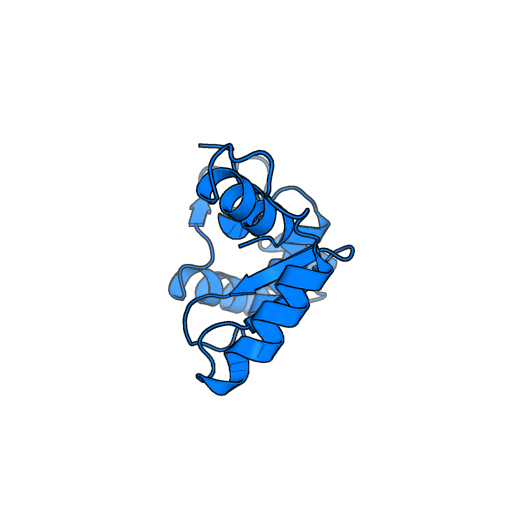.047 1.00 88.31 78 GLY A C 1
ATOM 600 O O . GLY A 1 78 ? -1.016 4.435 -7.019 1.00 88.31 78 GLY A O 1
ATOM 601 N N . PHE A 1 79 ? 0.696 5.540 -7.971 1.00 92.31 79 PHE A N 1
ATOM 602 C CA . PHE A 1 79 ? 1.007 4.552 -9.002 1.00 92.31 79 PHE A CA 1
ATOM 603 C C . PHE A 1 79 ? 2.511 4.299 -9.122 1.00 92.31 79 PHE A C 1
ATOM 605 O O . PHE A 1 79 ? 3.333 5.036 -8.568 1.00 92.31 79 PHE A O 1
ATOM 612 N N . VAL A 1 80 ? 2.861 3.245 -9.855 1.00 94.25 80 VAL A N 1
ATOM 613 C CA . VAL A 1 80 ? 4.234 2.916 -10.253 1.00 94.25 80 VAL A CA 1
ATOM 614 C C . VAL A 1 80 ? 4.288 2.517 -11.720 1.00 94.25 80 VAL A C 1
ATOM 616 O O . VAL A 1 80 ? 3.331 1.961 -12.258 1.00 94.25 80 VAL A O 1
ATOM 619 N N . THR A 1 81 ? 5.438 2.729 -12.347 1.00 94.25 81 THR A N 1
ATOM 620 C CA . THR A 1 81 ? 5.769 2.145 -13.649 1.00 94.25 81 THR A CA 1
ATOM 621 C C . THR A 1 81 ? 6.950 1.196 -13.527 1.00 94.25 81 THR A C 1
ATOM 623 O O . THR A 1 81 ? 7.658 1.171 -12.512 1.00 94.25 81 THR A O 1
ATOM 626 N N . LEU A 1 82 ? 7.187 0.417 -14.583 1.00 93.81 82 LEU A N 1
ATOM 627 C CA . LEU A 1 82 ? 8.337 -0.477 -14.666 1.00 93.81 82 LEU A CA 1
ATOM 628 C C . LEU A 1 82 ? 9.649 0.287 -14.437 1.00 93.81 82 LEU A C 1
ATOM 630 O O . LEU A 1 82 ? 10.469 -0.135 -13.623 1.00 93.81 82 LEU A O 1
ATOM 634 N N . ARG A 1 83 ? 9.800 1.452 -15.076 1.00 92.44 83 ARG A N 1
ATOM 635 C CA . ARG A 1 83 ? 10.975 2.318 -14.941 1.00 92.44 83 ARG A CA 1
ATOM 636 C C . ARG A 1 83 ? 11.154 2.859 -13.527 1.00 92.44 83 ARG A C 1
ATOM 638 O O . ARG A 1 83 ? 12.261 2.850 -13.000 1.00 92.44 83 ARG A O 1
ATOM 645 N N . MET A 1 84 ? 10.071 3.253 -12.856 1.00 93.50 84 MET A N 1
ATOM 646 C CA . MET A 1 84 ? 10.160 3.694 -11.460 1.00 93.50 84 MET A CA 1
ATOM 647 C C . MET A 1 84 ? 10.711 2.584 -10.559 1.00 93.50 84 MET A C 1
ATOM 649 O O . MET A 1 84 ? 11.533 2.861 -9.685 1.00 93.50 84 MET A O 1
ATOM 653 N N . LEU A 1 85 ? 10.295 1.333 -10.775 1.00 94.06 85 LEU A N 1
ATOM 654 C CA . LEU A 1 85 ? 10.792 0.195 -10.004 1.00 94.06 85 LEU A CA 1
ATOM 655 C C . LEU A 1 85 ? 12.244 -0.154 -10.329 1.00 94.06 85 LEU A C 1
ATOM 657 O O . LEU A 1 85 ? 12.980 -0.513 -9.414 1.00 94.06 85 LEU A O 1
ATOM 661 N N . THR A 1 86 ? 12.684 -0.046 -11.581 1.00 94.38 86 THR A N 1
ATOM 662 C CA . THR A 1 86 ? 14.093 -0.288 -11.920 1.00 94.38 86 THR A CA 1
ATOM 663 C C . THR A 1 86 ? 14.995 0.811 -11.350 1.00 94.38 86 THR A C 1
ATOM 665 O O . THR A 1 86 ? 16.012 0.493 -10.735 1.00 94.38 86 THR A O 1
ATOM 668 N N . GLU A 1 87 ? 14.589 2.082 -11.441 1.00 93.12 87 GLU A N 1
ATOM 669 C CA . GLU A 1 87 ? 15.346 3.241 -10.945 1.00 93.12 87 GLU A CA 1
ATOM 670 C C . GLU A 1 87 ? 15.410 3.302 -9.408 1.00 93.12 87 GLU A C 1
ATOM 672 O O . GLU A 1 87 ? 16.491 3.445 -8.840 1.00 93.12 87 GLU A O 1
ATOM 677 N N . HIS A 1 88 ? 14.274 3.165 -8.712 1.00 92.38 88 HIS A N 1
ATOM 678 C CA . HIS A 1 88 ? 14.229 3.271 -7.245 1.00 92.38 88 HIS A CA 1
ATOM 679 C C . HIS A 1 88 ? 14.646 1.962 -6.555 1.00 92.38 88 HIS A C 1
ATOM 681 O O . HIS A 1 88 ? 15.212 1.987 -5.462 1.00 92.38 88 HIS A O 1
ATOM 687 N N . LEU A 1 89 ? 14.302 0.824 -7.174 1.00 93.06 89 LEU A N 1
ATOM 688 C CA . LEU A 1 89 ? 14.597 -0.561 -6.775 1.00 93.06 89 LEU A CA 1
ATOM 689 C C . LEU A 1 89 ? 16.058 -0.989 -6.958 1.00 93.06 89 LEU A C 1
ATOM 691 O O . LEU A 1 89 ? 16.553 -1.873 -6.251 1.00 93.06 89 LEU A O 1
ATOM 695 N N . GLY A 1 90 ? 16.699 -0.456 -8.002 1.00 93.38 90 GLY A N 1
ATOM 696 C CA . GLY A 1 90 ? 17.868 -1.085 -8.622 1.00 93.38 90 GLY A CA 1
AT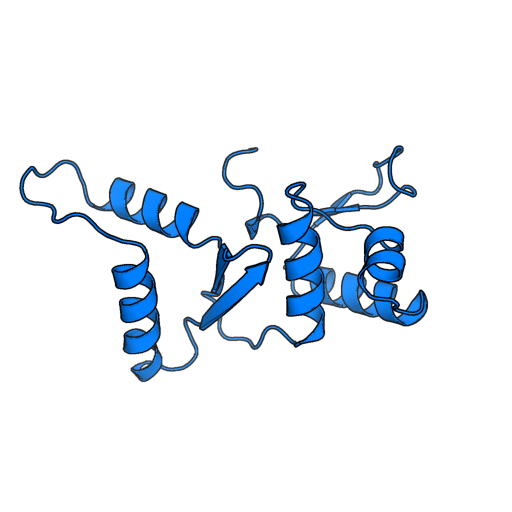OM 697 C C . GLY A 1 90 ? 17.554 -2.477 -9.188 1.00 93.38 90 GLY A C 1
ATOM 698 O O . GLY A 1 90 ? 18.427 -3.343 -9.237 1.00 93.38 90 GLY A O 1
ATOM 699 N N . TRP A 1 91 ? 16.290 -2.752 -9.523 1.00 95.25 91 TRP A N 1
ATOM 700 C CA . TRP A 1 91 ? 15.850 -4.066 -9.988 1.00 95.25 91 TRP A CA 1
ATOM 701 C C . TRP A 1 91 ? 16.085 -4.242 -11.485 1.00 95.25 91 TRP A C 1
ATOM 703 O O . TRP A 1 91 ? 15.948 -3.304 -12.263 1.00 95.25 91 TRP A O 1
ATOM 713 N N . GLY A 1 92 ? 16.389 -5.477 -11.893 1.00 95.69 92 GLY A N 1
ATOM 714 C CA . GLY A 1 92 ? 16.352 -5.850 -13.304 1.00 95.69 92 GLY A CA 1
ATOM 715 C C . GLY A 1 92 ? 14.918 -5.834 -13.836 1.00 95.69 92 GLY A C 1
ATOM 716 O O . GLY A 1 92 ? 13.978 -6.149 -13.103 1.00 95.69 92 GLY A O 1
ATOM 717 N N . GLU A 1 93 ? 14.761 -5.515 -15.118 1.00 94.19 93 GLU A N 1
ATOM 718 C CA . GLU A 1 93 ? 13.457 -5.337 -15.769 1.00 94.19 93 GLU A CA 1
ATOM 719 C C . GLU A 1 93 ? 12.534 -6.554 -15.602 1.00 94.19 93 GLU A C 1
ATOM 721 O O . GLU A 1 93 ? 11.378 -6.408 -15.211 1.00 94.19 93 GLU A O 1
ATOM 726 N N . LEU A 1 94 ? 13.067 -7.770 -15.780 1.00 95.38 94 LEU A N 1
ATOM 727 C CA . LEU A 1 94 ? 12.307 -9.010 -15.594 1.00 95.38 94 LEU A CA 1
ATOM 728 C C . LEU A 1 94 ? 11.731 -9.133 -14.175 1.00 95.38 94 LEU A C 1
ATOM 730 O O . LEU A 1 94 ? 10.568 -9.495 -14.013 1.00 95.38 94 LEU A O 1
ATOM 734 N N . ARG A 1 95 ? 12.527 -8.802 -13.149 1.00 95.25 95 ARG A N 1
ATOM 735 C CA . ARG A 1 95 ? 12.095 -8.861 -11.745 1.00 95.25 95 ARG A CA 1
ATOM 736 C C . ARG A 1 95 ? 11.028 -7.811 -11.452 1.00 95.25 95 ARG A C 1
ATOM 738 O O . ARG A 1 95 ? 10.045 -8.109 -10.777 1.00 95.25 95 ARG A O 1
ATOM 745 N N . ALA A 1 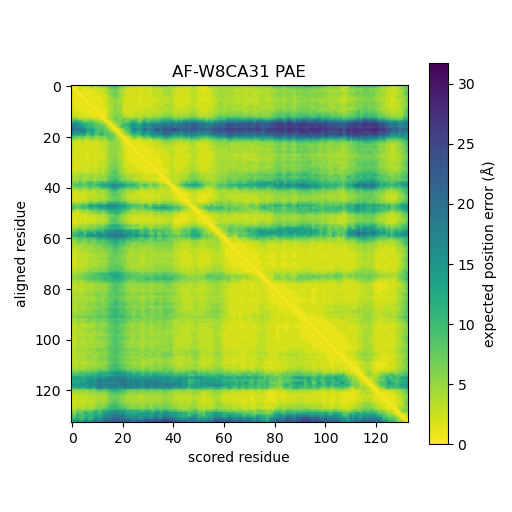96 ? 11.234 -6.591 -11.943 1.00 95.31 96 ALA A N 1
ATOM 746 C CA . ALA A 1 96 ? 10.280 -5.505 -11.769 1.00 95.31 96 ALA A CA 1
ATOM 747 C C . ALA A 1 96 ? 8.936 -5.853 -12.423 1.00 95.31 96 ALA A C 1
ATOM 749 O O . ALA A 1 96 ? 7.899 -5.720 -11.778 1.00 95.31 96 ALA A O 1
ATOM 750 N N . LYS A 1 97 ? 8.960 -6.410 -13.639 1.00 94.50 97 LYS A N 1
ATOM 751 C CA . LYS A 1 97 ? 7.762 -6.886 -14.335 1.00 94.50 97 LYS A CA 1
ATOM 752 C C . LYS A 1 97 ? 7.049 -8.003 -13.573 1.00 94.50 97 LYS A C 1
ATOM 754 O O . LYS A 1 97 ? 5.864 -7.880 -13.307 1.00 94.50 97 LYS A O 1
ATOM 759 N N . GLN A 1 98 ? 7.771 -9.038 -13.138 1.00 95.25 98 GLN A N 1
ATOM 760 C CA . GLN A 1 98 ? 7.191 -10.128 -12.341 1.00 95.25 98 GLN A CA 1
ATOM 761 C C . GLN A 1 98 ? 6.536 -9.626 -11.049 1.00 95.25 98 GLN A C 1
ATOM 763 O O . GLN A 1 98 ? 5.475 -10.110 -10.665 1.00 95.25 98 GLN A O 1
ATOM 768 N N . SER A 1 99 ? 7.151 -8.640 -10.390 1.00 94.62 99 SER A N 1
ATOM 769 C CA . SER A 1 99 ? 6.582 -8.027 -9.186 1.00 94.62 99 SER A CA 1
ATOM 770 C C . SER A 1 99 ? 5.293 -7.259 -9.497 1.00 94.62 99 SER A C 1
ATOM 772 O O . SER A 1 99 ? 4.333 -7.363 -8.738 1.00 94.62 99 SER A O 1
ATOM 774 N N . LEU A 1 100 ? 5.243 -6.522 -10.615 1.00 94.50 100 LEU A N 1
ATOM 775 C CA . LEU A 1 100 ? 4.035 -5.816 -11.059 1.00 94.50 100 LEU A CA 1
ATOM 776 C C . LEU A 1 100 ? 2.910 -6.792 -11.409 1.00 94.50 100 LEU A C 1
ATOM 778 O O . LEU A 1 100 ? 1.811 -6.666 -10.867 1.00 94.50 100 LEU A O 1
ATOM 782 N N . ASP A 1 101 ? 3.206 -7.807 -12.222 1.00 94.06 101 ASP A N 1
ATOM 783 C CA . ASP A 1 101 ? 2.254 -8.852 -12.609 1.00 94.06 101 ASP A CA 1
ATOM 784 C C . ASP A 1 101 ? 1.669 -9.541 -11.368 1.00 94.06 101 ASP A C 1
ATOM 786 O O . ASP A 1 101 ? 0.463 -9.786 -11.288 1.00 94.06 101 ASP A O 1
ATOM 790 N N . LYS A 1 102 ? 2.507 -9.788 -10.352 1.00 93.12 102 LYS A N 1
ATOM 791 C CA . LYS A 1 102 ? 2.060 -10.352 -9.079 1.00 93.12 102 LYS A CA 1
ATOM 792 C C . LYS A 1 102 ? 1.102 -9.415 -8.346 1.00 93.12 102 LYS A C 1
ATOM 794 O O . LYS A 1 102 ? 0.004 -9.847 -7.996 1.00 93.12 102 LYS A O 1
ATOM 799 N N . THR A 1 103 ? 1.460 -8.137 -8.183 1.00 92.50 103 THR A N 1
ATOM 800 C CA . THR A 1 103 ? 0.581 -7.148 -7.527 1.00 92.50 103 THR A CA 1
ATOM 801 C C . THR A 1 103 ? -0.762 -6.986 -8.241 1.00 92.50 103 THR A C 1
ATOM 803 O O . THR A 1 103 ? -1.785 -6.796 -7.581 1.00 92.50 103 THR A O 1
ATOM 806 N N . LEU A 1 104 ? -0.775 -7.115 -9.570 1.00 93.56 104 LEU A N 1
ATOM 807 C CA . LEU A 1 104 ? -1.991 -7.090 -10.374 1.00 93.56 104 LEU A CA 1
ATOM 808 C C . LEU A 1 104 ? -2.828 -8.359 -10.152 1.00 93.56 104 LEU A C 1
ATOM 810 O O . LEU A 1 104 ? -4.030 -8.267 -9.913 1.00 93.56 104 LEU A O 1
ATOM 814 N N . SER A 1 105 ? -2.197 -9.538 -10.161 1.00 92.06 105 SER A N 1
ATOM 815 C CA . SER A 1 105 ? -2.874 -10.828 -9.947 1.00 92.06 105 SER A CA 1
ATOM 816 C C . SER A 1 105 ? -3.507 -10.962 -8.558 1.00 92.06 105 SER A C 1
ATOM 818 O O . SER A 1 105 ? -4.560 -11.579 -8.410 1.00 92.06 105 SER A O 1
ATOM 820 N N . GLU A 1 106 ? -2.898 -10.341 -7.548 1.00 88.56 106 GLU A N 1
ATOM 821 C CA . GLU A 1 106 ? -3.402 -10.289 -6.173 1.00 88.56 106 GLU A CA 1
ATOM 822 C C . GLU A 1 106 ? -4.454 -9.182 -5.971 1.00 88.56 106 GLU A C 1
ATOM 824 O O . GLU A 1 106 ? -5.018 -9.046 -4.885 1.00 88.56 106 GLU A O 1
ATOM 829 N N . GLY A 1 107 ? -4.741 -8.387 -7.009 1.00 89.12 107 GLY A N 1
ATOM 830 C CA . GLY A 1 107 ? -5.741 -7.320 -6.974 1.00 89.12 107 GLY A CA 1
ATOM 831 C C . GLY A 1 107 ? -5.329 -6.109 -6.134 1.00 89.12 107 GLY A C 1
ATOM 832 O O . GLY A 1 107 ? -6.190 -5.357 -5.675 1.00 89.12 107 GLY A O 1
ATOM 833 N N . LEU A 1 108 ? -4.026 -5.911 -5.905 1.00 89.38 108 LEU A N 1
ATOM 834 C CA . LEU A 1 108 ? -3.505 -4.772 -5.142 1.00 89.38 108 LEU A CA 1
ATOM 835 C C . LEU A 1 108 ? -3.498 -3.480 -5.965 1.00 89.38 108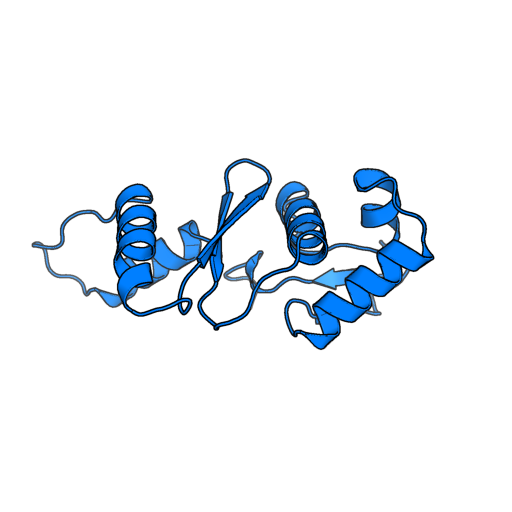 LEU A C 1
ATOM 837 O O . LEU A 1 108 ? -3.607 -2.391 -5.392 1.00 89.38 108 LEU A O 1
ATOM 841 N N . CYS A 1 109 ? -3.359 -3.597 -7.286 1.00 92.81 109 CYS A N 1
ATOM 842 C CA . CYS A 1 109 ? -3.315 -2.478 -8.216 1.00 92.81 109 CYS A CA 1
ATOM 843 C C . CYS A 1 109 ? -4.206 -2.698 -9.443 1.00 92.81 109 CYS A C 1
ATOM 845 O O . CYS A 1 109 ? -4.668 -3.805 -9.717 1.00 92.81 109 CYS A O 1
ATOM 847 N N . TRP A 1 110 ? -4.447 -1.613 -10.170 1.00 93.69 110 TRP A N 1
ATOM 848 C CA . TRP A 1 110 ? -5.077 -1.584 -11.484 1.00 93.69 110 TRP A CA 1
ATOM 849 C C . TRP A 1 110 ? -4.045 -1.182 -12.528 1.00 93.69 110 TRP A C 1
ATOM 851 O O . TRP A 1 110 ? -3.147 -0.397 -12.229 1.00 93.69 110 TRP A O 1
ATOM 861 N N . VAL A 1 111 ? -4.187 -1.700 -13.742 1.00 94.25 111 VAL A N 1
ATOM 862 C CA . VAL A 1 111 ? -3.353 -1.306 -14.879 1.00 94.25 111 VAL A CA 1
ATOM 863 C C . VA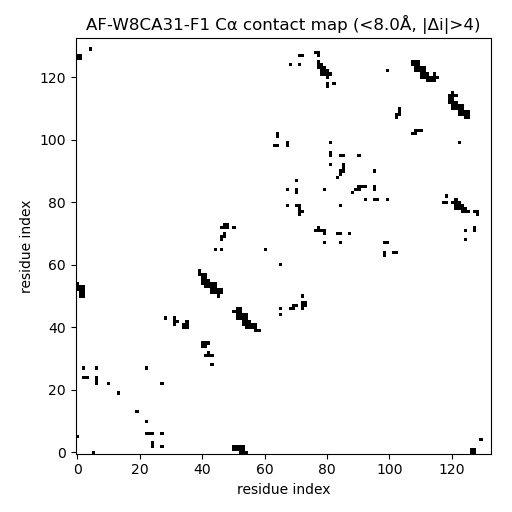L A 1 111 ? -4.033 -0.182 -15.659 1.00 94.25 111 VAL A C 1
ATOM 865 O O . VAL A 1 111 ? -5.239 -0.230 -15.901 1.00 94.25 111 VAL A O 1
ATOM 868 N N . ASP A 1 112 ? -3.254 0.822 -16.036 1.00 92.88 112 ASP A N 1
ATOM 869 C CA . ASP A 1 112 ? -3.626 1.887 -16.957 1.00 92.88 112 ASP A CA 1
ATOM 870 C C . ASP A 1 112 ? -2.668 1.856 -18.153 1.00 92.88 112 ASP A C 1
ATOM 872 O O . ASP A 1 112 ? -1.487 2.168 -18.021 1.00 92.88 112 ASP A O 1
ATOM 876 N N . GLU A 1 113 ? -3.176 1.438 -19.312 1.00 91.81 113 GLU A N 1
ATOM 877 C CA . GLU A 1 113 ? -2.424 1.327 -20.573 1.00 91.81 113 GLU A CA 1
ATOM 878 C C . GLU A 1 113 ? -2.502 2.605 -21.430 1.00 91.81 113 GLU A C 1
ATOM 880 O O . GLU A 1 113 ? -2.089 2.613 -22.590 1.00 91.81 113 GLU A O 1
ATOM 885 N N . GLN A 1 114 ? -3.093 3.681 -20.902 1.00 87.75 114 GLN A N 1
ATOM 886 C CA . GLN A 1 114 ? -3.280 4.948 -21.618 1.00 87.75 114 GLN A CA 1
ATOM 887 C C . GLN A 1 114 ? -2.285 6.025 -21.168 1.00 87.75 114 GLN A C 1
ATOM 889 O O . GLN A 1 114 ? -2.385 7.177 -21.592 1.00 87.75 114 GLN A O 1
ATOM 894 N N . ASP A 1 115 ? -1.307 5.664 -20.335 1.00 81.56 115 ASP A N 1
ATOM 895 C CA . ASP A 1 115 ? -0.340 6.596 -19.765 1.00 81.56 115 ASP A CA 1
ATOM 896 C C . ASP A 1 115 ? 0.740 6.987 -20.783 1.00 81.56 115 ASP A C 1
ATOM 898 O O . ASP A 1 115 ? 1.844 6.440 -20.826 1.00 81.56 115 ASP A O 1
ATOM 902 N N . THR A 1 116 ? 0.422 7.970 -21.624 1.00 75.94 116 THR A N 1
ATOM 903 C CA . THR A 1 116 ? 1.343 8.486 -22.645 1.00 75.94 116 THR A CA 1
ATOM 904 C C . THR A 1 116 ? 2.559 9.213 -22.067 1.00 75.94 116 THR A C 1
ATOM 906 O O . THR A 1 116 ? 3.507 9.474 -22.806 1.00 75.94 116 THR A O 1
ATOM 909 N N . GLU A 1 117 ? 2.545 9.565 -20.779 1.00 76.62 117 GLU A N 1
ATOM 910 C CA . GLU A 1 117 ? 3.639 10.281 -20.114 1.00 76.62 117 GLU A CA 1
ATOM 911 C C . GLU A 1 117 ? 4.651 9.324 -19.461 1.00 76.62 117 GLU A C 1
ATOM 913 O O . GLU A 1 117 ? 5.840 9.645 -19.404 1.00 76.62 117 GLU A O 1
ATOM 918 N N . ASN A 1 118 ? 4.218 8.139 -19.008 1.00 71.62 118 ASN A N 1
ATOM 919 C CA . ASN A 1 118 ? 5.054 7.199 -18.254 1.00 71.62 118 ASN A CA 1
ATOM 920 C C . ASN A 1 118 ? 5.135 5.810 -18.911 1.00 71.62 118 ASN A C 1
ATOM 922 O O . ASN A 1 118 ? 4.560 4.834 -18.436 1.00 71.62 118 ASN A O 1
ATOM 926 N N . ASP A 1 119 ? 5.916 5.713 -19.990 1.00 70.19 119 ASP A N 1
ATOM 927 C CA . ASP A 1 119 ? 6.254 4.456 -20.684 1.00 70.19 119 ASP A CA 1
ATOM 928 C C . ASP A 1 119 ? 5.047 3.673 -21.256 1.00 70.19 119 ASP A C 1
ATOM 930 O O . ASP A 1 119 ? 5.184 2.511 -21.640 1.00 70.19 119 ASP A O 1
ATOM 934 N N . GLY A 1 120 ? 3.867 4.296 -21.346 1.00 80.00 120 GLY A N 1
ATOM 935 C CA . GLY A 1 120 ? 2.651 3.702 -21.906 1.00 80.00 120 GLY A CA 1
ATOM 936 C C . GLY A 1 120 ? 1.829 2.865 -20.924 1.00 80.00 120 GLY A C 1
ATOM 937 O O . GLY A 1 120 ? 0.684 2.556 -21.235 1.00 80.00 120 GLY A O 1
ATOM 938 N N . VAL A 1 121 ? 2.378 2.480 -19.763 1.00 89.69 121 VAL A N 1
ATOM 939 C CA . VAL A 1 121 ? 1.676 1.629 -18.785 1.00 89.69 121 VAL A CA 1
ATOM 940 C C . VAL A 1 121 ? 2.020 2.013 -17.345 1.00 89.69 121 VAL A C 1
ATOM 942 O O . VAL A 1 121 ? 3.172 1.896 -16.910 1.00 89.69 121 VAL A O 1
ATOM 945 N N . SER A 1 122 ? 1.002 2.353 -16.556 1.00 93.62 122 SER A N 1
ATOM 946 C CA . SER A 1 122 ? 1.116 2.602 -15.117 1.00 93.62 122 SER A CA 1
ATOM 947 C C . SER A 1 122 ? 0.237 1.669 -14.281 1.00 93.62 122 SER A C 1
ATOM 949 O O . SER A 1 122 ? -0.796 1.170 -14.715 1.00 93.62 122 SER A O 1
ATOM 951 N N . HIS A 1 123 ? 0.694 1.374 -13.062 1.00 94.94 123 HIS A N 1
ATOM 952 C CA . HIS A 1 123 ? 0.022 0.480 -12.119 1.00 94.94 123 HIS A CA 1
ATOM 953 C C . HIS A 1 123 ? -0.415 1.271 -10.888 1.00 94.94 123 HIS A C 1
ATOM 955 O O . HIS A 1 123 ? 0.415 1.690 -10.079 1.00 94.94 123 HIS A O 1
ATOM 961 N N . TRP A 1 124 ? -1.719 1.476 -10.747 1.00 93.38 124 TRP A N 1
ATOM 962 C CA . TRP A 1 124 ? -2.344 2.344 -9.752 1.00 93.38 124 TRP A CA 1
ATOM 963 C C . TRP A 1 124 ? -2.804 1.552 -8.536 1.00 93.38 124 TRP A C 1
ATOM 965 O O . TRP A 1 124 ? -3.513 0.565 -8.680 1.00 93.38 124 TRP A O 1
ATOM 975 N N . PHE A 1 125 ? -2.461 1.996 -7.327 1.00 92.25 125 PHE A N 1
ATOM 976 C CA . PHE A 1 125 ? -2.858 1.355 -6.070 1.00 92.25 125 PHE A CA 1
ATOM 977 C C . PHE A 1 125 ? -4.028 2.100 -5.416 1.00 92.25 125 PHE A C 1
ATOM 979 O O . PHE A 1 125 ? -3.797 3.123 -4.763 1.00 92.25 125 PHE A O 1
ATOM 986 N N . PRO A 1 126 ? -5.273 1.585 -5.483 1.00 89.62 126 PRO A N 1
ATOM 987 C CA . PRO A 1 126 ? -6.451 2.276 -4.941 1.00 89.62 126 PRO A CA 1
ATOM 988 C C . PRO A 1 126 ? -6.345 2.595 -3.445 1.00 89.62 126 PRO A C 1
ATOM 990 O O . PRO A 1 126 ? -6.979 3.518 -2.936 1.00 89.62 126 PRO A O 1
ATOM 993 N N . SER A 1 127 ? -5.518 1.836 -2.723 1.00 87.25 127 SER A N 1
ATOM 994 C CA . SER A 1 127 ? -5.249 2.029 -1.301 1.00 87.25 127 SER A CA 1
ATOM 995 C C . SER A 1 127 ? -4.458 3.303 -0.970 1.00 87.25 127 SER A C 1
ATOM 997 O O . SER A 1 127 ? -4.423 3.660 0.210 1.00 87.25 127 SER A O 1
ATOM 999 N N . LEU A 1 128 ? -3.851 3.963 -1.968 1.00 87.06 128 LEU A N 1
ATOM 1000 C CA . LEU A 1 128 ? -2.970 5.129 -1.821 1.00 87.06 128 LEU A CA 1
ATOM 1001 C C . LEU A 1 128 ? -3.582 6.462 -2.286 1.00 87.06 128 LEU A C 1
ATOM 1003 O O . LEU A 1 128 ? -2.980 7.503 -2.041 1.00 87.06 128 LEU A O 1
ATOM 1007 N N . PHE A 1 129 ? -4.757 6.467 -2.924 1.00 79.94 129 PHE A N 1
ATOM 1008 C CA . PHE A 1 129 ? -5.432 7.703 -3.365 1.00 79.94 129 PHE A CA 1
ATOM 1009 C C . PHE A 1 129 ? -6.907 7.789 -2.919 1.00 79.94 129 PHE A C 1
ATOM 1011 O O . PHE A 1 129 ? -7.818 7.912 -3.741 1.00 79.94 129 PHE A O 1
ATOM 1018 N N . PRO A 1 130 ? -7.189 7.750 -1.605 1.00 66.94 130 PRO A N 1
ATOM 1019 C CA . PRO A 1 130 ? -8.558 7.830 -1.105 1.00 66.94 130 PRO A CA 1
ATOM 1020 C C . PRO A 1 130 ? -9.239 9.151 -1.515 1.00 66.94 130 PRO A C 1
ATOM 1022 O O . PRO A 1 130 ? -8.759 10.231 -1.186 1.00 66.94 130 PRO A O 1
ATOM 1025 N N . GLY A 1 131 ? -10.382 9.064 -2.211 1.00 61.78 131 GLY A N 1
ATOM 1026 C CA . GLY A 1 131 ? -11.225 10.222 -2.556 1.00 61.78 131 GLY A CA 1
ATOM 1027 C C . GLY A 1 131 ? -11.073 10.796 -3.972 1.00 61.78 131 GLY A C 1
ATOM 1028 O O . GLY A 1 131 ? -11.604 11.872 -4.224 1.00 61.78 131 GLY A O 1
ATOM 1029 N N . ARG A 1 132 ? -10.383 10.110 -4.895 1.00 55.72 132 ARG A N 1
ATOM 1030 C CA . ARG A 1 132 ? -10.318 10.468 -6.332 1.00 55.72 132 ARG A CA 1
ATOM 1031 C C . ARG A 1 132 ? -11.347 9.726 -7.212 1.00 55.72 132 ARG A C 1
ATOM 1033 O O . ARG A 1 132 ? -11.074 9.477 -8.381 1.00 55.72 132 ARG A O 1
ATOM 1040 N N . PHE A 1 133 ? -12.505 9.373 -6.656 1.00 45.41 133 PHE A N 1
ATOM 1041 C CA . PHE A 1 133 ? -13.605 8.725 -7.383 1.00 45.41 133 PHE A CA 1
ATOM 1042 C C . PHE A 1 133 ? -14.840 9.618 -7.379 1.00 45.41 133 PHE A C 1
ATOM 1044 O O . PHE A 1 133 ? -15.083 10.240 -6.317 1.00 45.41 133 PHE A O 1
#

Mean predicted aligned error: 6.06 Å

Organism: Ceratitis capitata (NCBI:txid7213)